Protein AF-A0A0N9HXC0-F1 (afdb_monomer)

Radius of gyration: 18.3 Å; Cα contacts (8 Å, |Δi|>4): 322; chains: 1; bounding box: 43×36×45 Å

pLDDT: mean 84.37, std 13.27, range [44.72, 98.75]

Mean predicted aligned error: 7.43 Å

Secondary structure (DSSP, 8-state):
-HHHHHHHHHTTS--SS-HHHHHHHHHHHHH---TTSHHHHHHHHHHHHHHHHHH-TTSS-----HHHHHHHHHHH-GGGHHHHHHHHHT---B-SEEEEBSSSTTPBPSEEEEE-SS-EEEEEEEEE-TT--EEEEEEEEEES--EEEEPTT-SEEEEESS--EEE--

Solvent-accessible surface area (backbone atoms only — not comparable to full-atom values): 9238 Å² total; per-residue (Å²): 94,70,68,52,41,53,49,33,43,75,68,68,63,39,89,74,86,58,62,41,57,56,40,50,53,45,42,56,43,38,69,69,43,49,91,90,41,49,77,42,48,16,22,52,43,31,41,54,48,52,49,55,60,26,54,40,99,74,87,52,82,51,50,78,51,62,67,48,43,71,61,34,32,66,74,81,33,57,90,46,39,70,43,50,52,30,41,75,74,54,52,60,53,45,56,62,49,77,30,45,47,38,88,54,88,90,34,43,54,57,44,41,33,28,36,73,49,76,58,32,48,68,16,36,38,35,34,18,33,79,86,64,51,75,76,48,72,47,79,38,67,69,40,55,61,53,76,50,74,47,53,82,77,35,25,30,42,37,31,37,62,46,50,39,33,34,66,68,132

Structure (mmCIF, N/CA/C/O backbone):
data_AF-A0A0N9HXC0-F1
#
_entry.id   AF-A0A0N9HXC0-F1
#
loop_
_atom_site.group_PDB
_atom_site.id
_atom_site.type_symbol
_atom_site.label_atom_id
_atom_site.label_alt_id
_atom_site.label_comp_id
_atom_site.label_asym_id
_atom_site.label_entity_id
_atom_site.label_seq_id
_atom_site.pdbx_PDB_ins_code
_atom_site.Cartn_x
_atom_site.Cartn_y
_atom_site.Cartn_z
_atom_site.occupancy
_atom_site.B_iso_or_equiv
_atom_site.auth_seq_id
_atom_site.auth_comp_id
_atom_site.auth_asym_id
_atom_site.auth_atom_id
_atom_site.pdbx_PDB_model_num
ATOM 1 N N . MET A 1 1 ? -15.879 10.958 24.209 1.00 77.06 1 MET A N 1
ATOM 2 C CA . MET A 1 1 ? -15.488 9.654 24.792 1.00 77.06 1 MET A CA 1
ATOM 3 C C . MET A 1 1 ? -16.705 8.863 25.261 1.00 77.06 1 MET A C 1
ATOM 5 O O . MET A 1 1 ? -16.982 7.839 24.658 1.00 77.06 1 MET A O 1
ATOM 9 N N . GLU A 1 2 ? -17.487 9.345 26.236 1.00 82.00 2 GLU A N 1
ATOM 10 C CA . GLU A 1 2 ? -18.670 8.617 26.749 1.00 82.00 2 GLU A CA 1
ATOM 11 C C . GLU A 1 2 ? -19.727 8.293 25.682 1.00 82.00 2 GLU A C 1
ATOM 13 O O . GLU A 1 2 ? -20.225 7.172 25.642 1.00 82.00 2 GLU A O 1
ATOM 18 N N . ALA A 1 3 ? -20.020 9.228 24.772 1.00 81.88 3 ALA A N 1
ATOM 19 C CA . ALA A 1 3 ? -20.968 8.993 23.678 1.00 81.88 3 ALA A CA 1
ATOM 20 C C . ALA A 1 3 ? -20.531 7.844 22.746 1.00 81.88 3 ALA A C 1
ATOM 22 O O . ALA A 1 3 ? -21.352 7.019 22.358 1.00 81.88 3 ALA A O 1
ATOM 23 N N . LEU A 1 4 ? -19.231 7.741 22.443 1.00 84.69 4 LEU A N 1
ATOM 24 C CA . LEU A 1 4 ? -18.679 6.654 21.630 1.00 84.69 4 LEU A CA 1
ATOM 25 C C . LEU A 1 4 ? -18.751 5.311 22.370 1.00 84.69 4 LEU A C 1
ATOM 27 O O . LEU A 1 4 ? -19.124 4.312 21.768 1.00 84.69 4 LEU A O 1
ATOM 31 N N . GLU A 1 5 ? -18.452 5.284 23.672 1.00 84.44 5 GLU A N 1
ATOM 32 C CA . GLU A 1 5 ? -18.602 4.076 24.500 1.00 84.44 5 GLU A CA 1
ATOM 33 C C . GLU A 1 5 ? -20.060 3.592 24.526 1.00 84.44 5 GLU A C 1
ATOM 35 O O . GLU A 1 5 ? -20.328 2.409 24.318 1.00 84.44 5 GLU A O 1
ATOM 40 N N . GLN A 1 6 ? -21.017 4.502 24.740 1.00 84.19 6 GLN A N 1
ATOM 41 C CA . GLN A 1 6 ? -22.448 4.178 24.728 1.00 84.19 6 GLN A CA 1
ATOM 42 C C . GLN A 1 6 ? -22.895 3.669 23.355 1.00 84.19 6 GLN A C 1
ATOM 44 O O . GLN A 1 6 ? -23.586 2.653 23.269 1.00 84.19 6 GLN A O 1
ATOM 49 N N . GLN A 1 7 ? -22.460 4.326 22.279 1.00 84.88 7 GLN A N 1
ATOM 50 C CA . GLN A 1 7 ? -22.810 3.939 20.918 1.00 84.88 7 GLN A CA 1
ATOM 51 C C . GLN A 1 7 ? -22.208 2.579 20.538 1.00 84.88 7 GLN A C 1
ATOM 53 O O . GLN A 1 7 ? -22.920 1.720 20.013 1.00 84.88 7 GLN A O 1
ATOM 58 N N . ALA A 1 8 ? -20.940 2.330 20.873 1.00 83.56 8 ALA A N 1
ATOM 59 C CA . ALA A 1 8 ? -20.271 1.054 20.629 1.00 83.56 8 ALA A CA 1
ATOM 60 C C . ALA A 1 8 ? -20.920 -0.109 21.404 1.00 83.56 8 ALA A C 1
ATOM 62 O O . ALA A 1 8 ? -21.057 -1.207 20.861 1.00 83.56 8 ALA A O 1
ATOM 63 N N . ARG A 1 9 ? -21.402 0.143 22.631 1.00 81.81 9 ARG A N 1
ATOM 64 C CA . ARG A 1 9 ? -22.183 -0.834 23.411 1.00 81.81 9 ARG A CA 1
ATOM 65 C C . ARG A 1 9 ? -23.568 -1.077 22.819 1.00 81.81 9 ARG A C 1
ATOM 67 O O . ARG A 1 9 ? -23.977 -2.224 22.690 1.00 81.81 9 ARG A O 1
ATOM 74 N N . SER A 1 10 ? -24.277 -0.014 22.433 1.00 83.75 10 SER A N 1
ATOM 75 C CA . SER A 1 10 ? -25.639 -0.113 21.880 1.00 83.75 10 SER A CA 1
ATOM 76 C C . SER A 1 10 ? -25.702 -0.872 20.551 1.00 83.75 10 SER A C 1
ATOM 78 O O . SER A 1 10 ? -26.698 -1.522 20.256 1.00 83.75 10 SER A O 1
ATOM 80 N N . THR A 1 11 ? -24.625 -0.813 19.765 1.00 81.44 11 THR A N 1
ATOM 81 C CA . THR A 1 11 ? -24.507 -1.471 18.456 1.00 81.44 11 THR A CA 1
ATOM 82 C C . THR A 1 11 ? -23.944 -2.891 18.545 1.00 81.44 11 THR A C 1
ATOM 84 O O . THR A 1 11 ? -23.846 -3.568 17.527 1.00 81.44 11 THR A O 1
ATOM 87 N N . GLY A 1 12 ? -23.546 -3.349 19.739 1.00 77.31 12 GLY A N 1
ATOM 88 C CA . GLY A 1 12 ? -22.902 -4.652 19.936 1.00 77.31 12 GLY A CA 1
ATOM 89 C C . GLY A 1 12 ? -21.494 -4.762 19.336 1.00 77.31 12 GLY A C 1
ATOM 90 O O . GLY A 1 12 ? -20.890 -5.827 19.408 1.00 77.31 12 GLY A O 1
ATOM 91 N N . VAL A 1 13 ? -20.958 -3.669 18.778 1.00 74.19 13 VAL A N 1
ATOM 92 C CA . VAL A 1 13 ? -19.625 -3.593 18.159 1.00 74.19 13 VAL A CA 1
ATOM 93 C C . VAL A 1 13 ? -18.516 -3.821 19.186 1.00 74.19 13 VAL A C 1
ATOM 95 O O . VAL A 1 13 ? -17.472 -4.384 18.865 1.00 74.19 13 VAL A O 1
ATOM 98 N N . TYR A 1 14 ? -18.732 -3.389 20.431 1.00 71.50 14 TYR A N 1
ATOM 99 C CA . TYR A 1 14 ? -17.753 -3.525 21.502 1.00 71.50 14 TYR A CA 1
ATOM 100 C C . TYR A 1 14 ? -18.437 -3.761 22.850 1.00 71.50 14 TYR A C 1
ATOM 102 O O . TYR A 1 14 ? -19.252 -2.959 23.302 1.00 71.50 14 TYR A O 1
ATOM 110 N N . THR A 1 15 ? -18.079 -4.860 23.514 1.00 65.88 15 THR A N 1
ATOM 111 C CA . THR A 1 15 ? -18.632 -5.255 24.822 1.00 65.88 15 THR A CA 1
ATOM 112 C C . THR A 1 15 ? -17.683 -4.978 25.993 1.00 65.88 15 THR A C 1
ATOM 114 O O . THR A 1 15 ? -18.072 -5.145 27.147 1.00 65.88 15 THR A O 1
ATOM 117 N N . GLY A 1 16 ? -16.444 -4.551 25.716 1.00 66.62 16 GLY A N 1
ATOM 118 C CA . GLY A 1 16 ? -15.449 -4.198 26.733 1.00 66.62 16 GLY A CA 1
ATOM 119 C C . GLY A 1 16 ? -15.596 -2.768 27.270 1.00 66.62 16 GLY A C 1
ATOM 120 O O . GLY A 1 16 ? -16.490 -2.013 26.887 1.00 66.62 16 GLY A O 1
ATOM 121 N N . GLN A 1 17 ? -14.672 -2.362 28.141 1.00 63.59 17 GLN A N 1
ATOM 122 C CA . GLN A 1 17 ? -14.444 -0.953 28.491 1.00 63.59 17 GLN A CA 1
ATOM 123 C C . GLN A 1 17 ? -13.270 -0.400 27.668 1.00 63.59 17 GLN A C 1
ATOM 125 O O . GLN A 1 17 ? -12.376 -1.161 27.304 1.00 63.59 17 GLN A O 1
ATOM 130 N N . GLY A 1 18 ? -13.262 0.898 27.352 1.00 78.25 18 GLY A N 1
ATOM 131 C CA . GLY A 1 18 ? -12.112 1.553 26.714 1.00 78.25 18 GLY A CA 1
ATOM 132 C C . GLY A 1 18 ? -12.122 1.563 25.182 1.00 78.25 18 GLY A C 1
ATOM 133 O O . GLY A 1 18 ? -11.074 1.788 24.579 1.00 78.25 18 GLY A O 1
ATOM 134 N N . ALA A 1 19 ? -13.284 1.378 24.550 1.00 79.12 19 ALA A N 1
ATOM 135 C CA . ALA A 1 19 ? -13.458 1.517 23.104 1.00 79.12 19 ALA A CA 1
ATOM 136 C C . ALA A 1 19 ? -12.955 2.881 22.603 1.00 79.12 19 ALA A C 1
ATOM 138 O O . ALA A 1 19 ? -12.246 2.982 21.605 1.00 79.12 19 ALA A O 1
ATOM 139 N N . ALA A 1 20 ? -13.275 3.940 23.342 1.00 84.38 20 ALA A N 1
ATOM 140 C CA . ALA A 1 20 ? -12.855 5.283 23.001 1.00 84.38 20 ALA A CA 1
ATOM 141 C C . ALA A 1 20 ? -11.341 5.477 23.198 1.00 84.38 20 ALA A C 1
ATOM 143 O O . ALA A 1 20 ? -10.717 6.180 22.411 1.00 84.38 20 ALA A O 1
ATOM 144 N N . SER A 1 21 ? -10.738 4.817 24.195 1.00 86.00 21 SER A N 1
ATOM 145 C CA . SER A 1 21 ? -9.281 4.830 24.408 1.00 86.00 21 SER A CA 1
ATOM 146 C C . SER A 1 21 ? -8.533 4.158 23.252 1.00 86.00 21 SER A C 1
ATOM 148 O O . SER A 1 21 ? -7.562 4.718 22.750 1.00 86.00 21 SER A O 1
ATOM 150 N N . LEU A 1 22 ? -9.027 3.010 22.771 1.00 82.88 22 LEU A N 1
ATOM 151 C CA . LEU A 1 22 ? -8.460 2.305 21.613 1.00 82.88 22 LEU A CA 1
ATOM 152 C C . LEU A 1 22 ? -8.499 3.161 20.345 1.00 82.88 22 LEU A C 1
ATOM 154 O O . LEU A 1 22 ? -7.512 3.246 19.616 1.00 82.88 22 LEU A O 1
ATOM 158 N N . VAL A 1 23 ? -9.630 3.822 20.087 1.00 88.44 23 VAL A N 1
ATOM 159 C CA . VAL A 1 23 ? -9.748 4.742 18.949 1.00 88.44 23 VAL A CA 1
ATOM 160 C C . VAL A 1 23 ? -8.811 5.937 19.131 1.00 88.44 23 VAL A C 1
ATOM 162 O O . VAL A 1 23 ? -8.096 6.282 18.198 1.00 88.44 23 VAL A O 1
ATOM 165 N N . ASN A 1 24 ? -8.754 6.536 20.323 1.00 88.19 24 ASN A N 1
ATOM 166 C CA . ASN A 1 24 ? -7.889 7.688 20.581 1.00 88.19 24 ASN A CA 1
ATOM 167 C C . ASN A 1 24 ? -6.398 7.364 20.376 1.00 88.19 24 ASN A C 1
ATOM 169 O O . ASN A 1 24 ? -5.685 8.149 19.762 1.00 88.19 24 ASN A O 1
ATOM 173 N N . GLN A 1 25 ? -5.936 6.189 20.808 1.00 85.94 25 GLN A N 1
ATOM 174 C CA . GLN A 1 25 ? -4.561 5.738 20.561 1.00 85.94 25 GLN A CA 1
ATOM 175 C C . GLN A 1 25 ? -4.264 5.564 19.064 1.00 85.94 25 GLN A C 1
ATOM 177 O O . GLN A 1 25 ? -3.220 6.015 18.589 1.00 85.94 25 GLN A O 1
ATOM 182 N N . ALA A 1 26 ? -5.188 4.963 18.305 1.00 85.88 26 ALA A N 1
ATOM 183 C CA . ALA A 1 26 ? -5.060 4.840 16.851 1.00 85.88 26 ALA A CA 1
ATOM 184 C C . ALA A 1 26 ? -4.940 6.219 16.180 1.00 85.88 26 ALA A C 1
ATOM 186 O O . ALA A 1 26 ? -4.143 6.425 15.266 1.00 85.88 26 ALA A O 1
ATOM 187 N N . CYS A 1 27 ? -5.699 7.195 16.673 1.00 86.88 27 CYS A N 1
ATOM 188 C CA . CYS A 1 27 ? -5.631 8.558 16.176 1.00 86.88 27 CYS A CA 1
ATOM 189 C C . CYS A 1 27 ? -4.332 9.277 16.502 1.00 86.88 27 CYS A C 1
ATOM 191 O O . CYS A 1 27 ? -3.796 9.979 15.650 1.00 86.88 27 CYS A O 1
ATOM 193 N N . GLU A 1 28 ? -3.830 9.134 17.727 1.00 84.56 28 GLU A N 1
ATOM 194 C CA . GLU A 1 28 ? -2.550 9.718 18.127 1.00 84.56 28 GLU A CA 1
ATOM 195 C C . GLU A 1 28 ? -1.423 9.196 17.235 1.00 84.56 28 GLU A C 1
ATOM 197 O O . GLU A 1 28 ? -0.592 9.981 16.783 1.00 84.56 28 GLU A O 1
ATOM 202 N N . LYS A 1 29 ? -1.461 7.907 16.875 1.00 78.38 29 LYS A N 1
ATOM 203 C CA . LYS A 1 29 ? -0.530 7.312 15.908 1.00 78.38 29 LYS A CA 1
ATOM 204 C C . LYS A 1 29 ? -0.656 7.906 14.505 1.00 78.38 29 LYS A C 1
ATOM 206 O O . LYS A 1 29 ? 0.359 8.147 13.861 1.00 78.38 29 LYS A O 1
ATOM 211 N N . ALA A 1 30 ? -1.870 8.201 14.047 1.00 76.62 30 ALA A N 1
ATOM 212 C CA . ALA A 1 30 ? -2.088 8.856 12.757 1.00 76.62 30 ALA A CA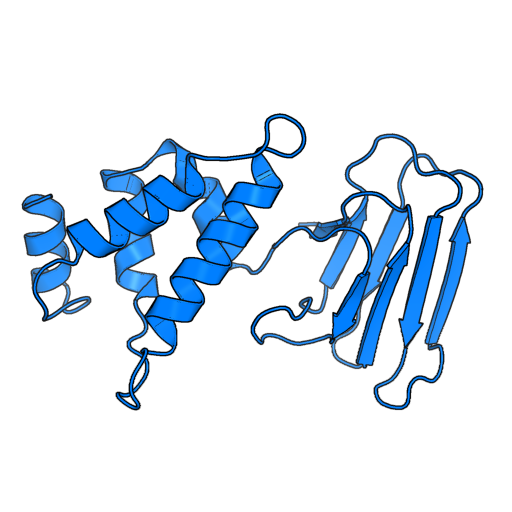 1
ATOM 213 C C . ALA A 1 30 ? -1.692 10.355 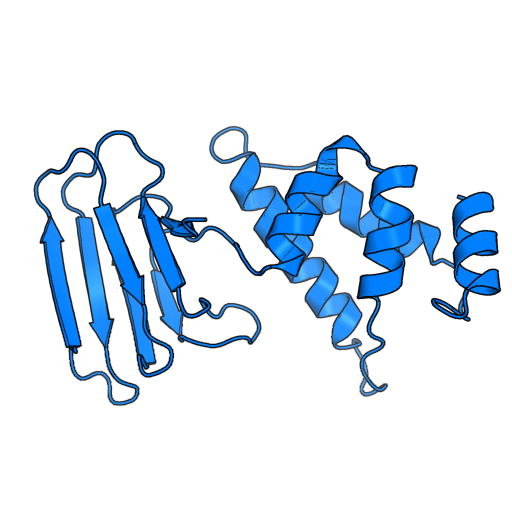12.749 1.00 76.62 30 ALA A C 1
ATOM 215 O O . ALA A 1 30 ? -1.466 10.926 11.683 1.00 76.62 30 ALA A O 1
ATOM 216 N N . ARG A 1 31 ? -1.590 11.008 13.920 1.00 75.88 31 ARG A N 1
ATOM 217 C CA . ARG A 1 31 ? -1.299 12.450 14.071 1.00 75.88 31 ARG A CA 1
ATOM 218 C C . ARG A 1 31 ? 0.182 12.826 14.132 1.00 75.88 31 ARG A C 1
ATOM 220 O O . ARG A 1 31 ? 0.474 14.018 14.068 1.00 75.88 31 ARG A O 1
ATOM 227 N N . THR A 1 32 ? 1.114 11.875 14.225 1.00 64.56 32 THR A N 1
ATOM 228 C CA . THR A 1 32 ? 2.565 12.155 14.281 1.00 64.56 32 THR A CA 1
ATOM 229 C C . THR A 1 32 ? 3.301 11.784 12.988 1.00 64.56 32 THR A C 1
ATOM 231 O O . THR A 1 32 ? 4.119 10.863 13.005 1.00 64.56 32 THR A O 1
ATOM 234 N N . PRO A 1 33 ? 3.020 12.424 11.844 1.00 57.94 33 PRO A N 1
ATOM 235 C CA . PRO A 1 33 ? 3.688 12.057 10.614 1.00 57.94 33 PRO A CA 1
ATOM 236 C C . PRO A 1 33 ? 5.008 12.809 10.391 1.00 57.94 33 PRO A C 1
ATOM 238 O O . PRO A 1 33 ? 5.209 13.924 10.876 1.00 57.94 33 PRO A O 1
ATOM 241 N N . ASP A 1 34 ? 5.883 12.192 9.599 1.00 54.22 34 ASP A N 1
ATOM 242 C CA . ASP A 1 34 ? 7.078 12.825 9.038 1.00 54.22 34 ASP A CA 1
ATOM 243 C C . ASP A 1 34 ? 6.657 13.992 8.115 1.00 54.22 34 ASP A C 1
ATOM 245 O O . ASP A 1 34 ? 5.800 13.789 7.244 1.00 54.22 34 ASP A O 1
ATOM 249 N N . PRO A 1 35 ? 7.221 15.208 8.270 1.00 49.84 35 PRO A N 1
ATOM 250 C CA . PRO A 1 35 ? 6.889 16.359 7.431 1.00 49.84 35 PRO A CA 1
ATOM 251 C C . PRO A 1 35 ? 7.123 16.143 5.926 1.00 49.84 35 PRO A C 1
ATOM 253 O O . PRO A 1 35 ? 6.478 16.821 5.125 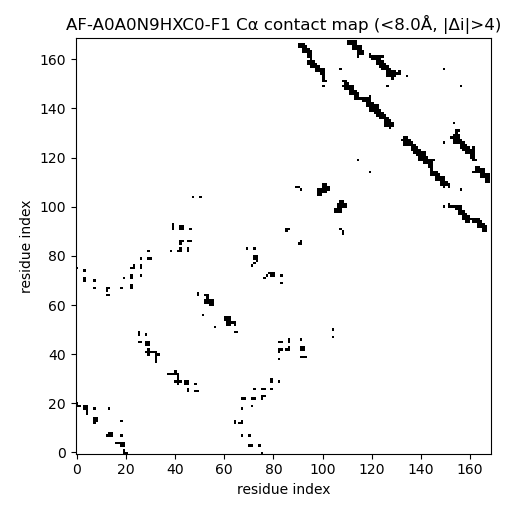1.00 49.84 35 PRO A O 1
ATOM 256 N N . GLU A 1 36 ? 7.982 15.206 5.513 1.00 49.47 36 GLU A N 1
ATOM 257 C CA . GLU A 1 36 ? 8.224 14.911 4.094 1.00 49.47 36 GLU A CA 1
ATOM 258 C C . GLU A 1 36 ? 7.236 13.891 3.500 1.00 49.47 36 GLU A C 1
ATOM 260 O O . GLU A 1 36 ? 7.049 13.856 2.283 1.00 49.47 36 GLU A O 1
ATOM 265 N N . ASN A 1 37 ? 6.555 13.097 4.336 1.00 58.28 37 ASN A N 1
ATOM 266 C CA . ASN A 1 37 ? 5.701 11.977 3.914 1.00 58.28 37 ASN A CA 1
ATOM 267 C C . ASN A 1 37 ? 4.389 11.907 4.711 1.00 58.28 37 ASN A C 1
ATOM 269 O O . ASN A 1 37 ? 3.933 10.828 5.099 1.00 58.28 37 ASN A O 1
ATOM 273 N N . ILE A 1 38 ? 3.753 13.068 4.905 1.00 57.47 38 ILE A N 1
ATOM 274 C CA . ILE A 1 38 ? 2.675 13.256 5.887 1.00 57.47 38 ILE A CA 1
ATOM 275 C C . ILE A 1 38 ? 1.552 12.212 5.778 1.00 57.47 38 ILE A C 1
ATOM 277 O O . ILE A 1 38 ? 1.065 11.677 6.774 1.00 57.47 38 ILE A O 1
ATOM 281 N N . GLY A 1 39 ? 1.138 11.914 4.546 1.00 60.44 39 GLY A N 1
ATOM 282 C CA . GLY A 1 39 ? 0.042 10.992 4.275 1.00 60.44 39 GLY A CA 1
ATOM 283 C C . GLY A 1 39 ? 0.423 9.514 4.301 1.00 60.44 39 GLY A C 1
ATOM 284 O O . GLY A 1 39 ? -0.491 8.701 4.369 1.00 60.44 39 GLY A O 1
ATOM 285 N N . ILE A 1 40 ? 1.705 9.159 4.209 1.00 64.38 40 ILE A N 1
ATOM 286 C CA . ILE A 1 40 ? 2.179 7.771 4.077 1.00 64.38 40 ILE A CA 1
ATOM 287 C C . ILE A 1 40 ? 2.436 7.192 5.465 1.00 64.38 40 ILE A C 1
ATOM 289 O O . ILE A 1 40 ? 1.818 6.198 5.839 1.00 64.38 40 ILE A O 1
ATOM 293 N N . THR A 1 41 ? 3.221 7.899 6.282 1.00 69.12 41 THR A N 1
ATOM 294 C CA . THR A 1 41 ? 3.583 7.451 7.634 1.00 69.12 41 THR A CA 1
ATOM 295 C C . THR A 1 41 ? 2.364 7.319 8.546 1.00 69.12 41 THR A C 1
ATOM 297 O O . THR A 1 41 ? 2.320 6.447 9.411 1.00 69.12 41 THR A O 1
ATOM 300 N N . ALA A 1 42 ? 1.347 8.166 8.346 1.00 73.44 42 ALA A N 1
ATOM 301 C CA . ALA A 1 42 ? 0.082 8.081 9.072 1.00 73.44 42 ALA A CA 1
ATOM 302 C C . ALA A 1 42 ? -0.725 6.823 8.702 1.00 73.44 42 ALA A C 1
ATOM 304 O O . ALA A 1 42 ? -1.361 6.239 9.575 1.00 73.44 42 ALA A O 1
ATOM 305 N N . VAL A 1 43 ? -0.691 6.394 7.431 1.00 77.88 43 VAL A N 1
ATOM 306 C CA . VAL A 1 43 ? -1.378 5.172 6.974 1.00 77.88 43 VAL A CA 1
ATOM 307 C C . VAL A 1 43 ? -0.663 3.940 7.502 1.00 77.88 43 VAL A C 1
ATOM 309 O O . VAL A 1 43 ? -1.321 3.098 8.094 1.00 77.88 43 VAL A O 1
ATOM 312 N N . GLU A 1 44 ? 0.663 3.869 7.369 1.00 76.00 44 GLU A N 1
ATOM 313 C CA . GLU A 1 44 ? 1.468 2.747 7.877 1.00 76.00 44 GLU A CA 1
ATOM 314 C C . GLU A 1 44 ? 1.328 2.594 9.398 1.00 76.00 44 GLU A C 1
ATOM 316 O O . GLU A 1 44 ? 1.084 1.500 9.902 1.00 76.00 44 GLU A O 1
ATOM 321 N N . SER A 1 45 ? 1.410 3.701 10.145 1.00 77.31 45 SER A N 1
ATOM 322 C CA . SER A 1 45 ? 1.274 3.678 11.608 1.00 77.31 45 SER A CA 1
ATOM 323 C C . SER A 1 45 ? -0.118 3.237 12.055 1.00 77.31 45 SER A C 1
ATOM 325 O O . SER A 1 45 ? -0.254 2.545 13.066 1.00 77.31 45 SER A O 1
ATOM 327 N N . LEU A 1 46 ? -1.156 3.651 11.322 1.00 83.69 46 LEU A N 1
ATOM 328 C CA . LEU A 1 46 ? -2.528 3.269 11.620 1.00 83.69 46 LEU A CA 1
ATOM 329 C C . LEU A 1 46 ? -2.802 1.809 11.244 1.00 83.69 46 LEU A C 1
ATOM 331 O O . LEU A 1 46 ? -3.429 1.105 12.030 1.00 83.69 46 LEU A O 1
ATOM 335 N N . ASP A 1 47 ? -2.313 1.351 10.092 1.00 82.88 47 ASP A N 1
ATOM 336 C CA . ASP A 1 47 ? -2.420 -0.039 9.640 1.00 82.88 47 ASP A CA 1
ATOM 337 C C . ASP A 1 47 ? -1.745 -0.994 10.630 1.00 82.88 47 ASP A C 1
ATOM 339 O O . ASP A 1 47 ? -2.397 -1.886 11.172 1.00 82.88 47 ASP A O 1
ATOM 343 N N . ALA A 1 48 ? -0.489 -0.714 10.996 1.00 77.75 48 ALA A N 1
ATOM 344 C CA . ALA A 1 48 ? 0.242 -1.489 11.995 1.00 77.75 48 ALA A CA 1
ATOM 345 C C . ALA A 1 48 ? -0.488 -1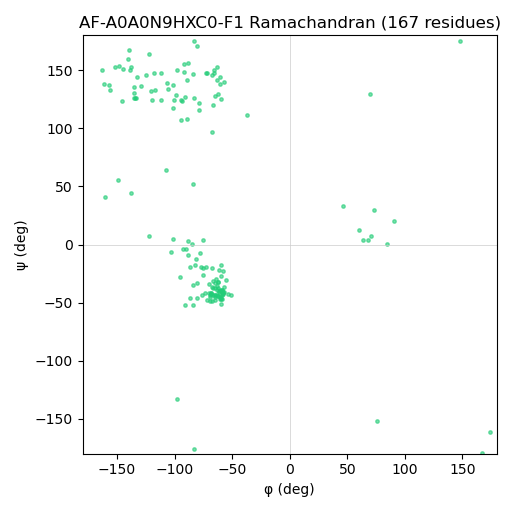.523 13.347 1.00 77.75 48 ALA A C 1
ATOM 347 O O . ALA A 1 48 ? -0.593 -2.575 13.980 1.00 77.75 48 ALA A O 1
ATOM 348 N N . TYR A 1 49 ? -1.030 -0.386 13.797 1.00 79.62 49 TYR A N 1
ATOM 349 C CA . TYR A 1 49 ? -1.776 -0.329 15.053 1.00 79.62 49 TYR A CA 1
ATOM 350 C C . TYR A 1 49 ? -3.065 -1.159 14.997 1.00 79.62 49 TYR A C 1
ATOM 352 O O . TYR A 1 49 ? -3.319 -1.945 15.908 1.00 79.62 49 TYR A O 1
ATOM 360 N N . ILE A 1 50 ? -3.867 -1.007 13.939 1.00 79.12 50 ILE A N 1
ATOM 361 C CA . ILE A 1 50 ? -5.119 -1.754 13.757 1.00 79.12 50 ILE A CA 1
ATOM 362 C C . ILE A 1 50 ? -4.846 -3.257 13.654 1.00 79.12 50 ILE A C 1
ATOM 364 O O . ILE A 1 50 ? -5.610 -4.057 14.188 1.00 79.12 50 ILE A O 1
ATOM 368 N N . GLU A 1 51 ? -3.756 -3.664 13.012 1.00 75.94 51 GLU A N 1
ATOM 369 C CA . GLU A 1 51 ? -3.401 -5.074 12.882 1.00 75.94 51 GLU A CA 1
ATOM 370 C C . GLU A 1 51 ? -2.966 -5.695 14.219 1.00 75.94 51 GLU A C 1
ATOM 372 O O . GLU A 1 51 ? -3.398 -6.800 14.562 1.00 75.94 51 GLU A O 1
ATOM 377 N N . ILE A 1 52 ? -2.178 -4.969 15.022 1.00 72.56 52 ILE A N 1
ATOM 378 C CA . ILE A 1 52 ? -1.816 -5.380 16.390 1.00 72.56 52 ILE A CA 1
ATOM 379 C C . ILE A 1 52 ? -3.075 -5.555 17.247 1.00 72.56 52 ILE A C 1
ATOM 381 O O . ILE A 1 52 ? -3.195 -6.525 18.000 1.00 72.56 52 ILE A O 1
ATOM 385 N N . THR A 1 53 ? -4.032 -4.630 17.145 1.00 72.56 53 THR A N 1
ATOM 386 C CA . THR A 1 53 ? -5.266 -4.711 17.935 1.00 72.56 53 THR A CA 1
ATOM 387 C C . THR A 1 53 ? -6.237 -5.762 17.401 1.00 72.56 53 THR A C 1
ATOM 389 O O . THR A 1 53 ? -6.994 -6.333 18.188 1.00 72.56 53 THR A O 1
ATOM 392 N N . ARG A 1 54 ? -6.178 -6.076 16.100 1.00 70.81 54 ARG A N 1
ATOM 393 C CA . ARG A 1 54 ? -6.919 -7.172 15.474 1.00 70.81 54 ARG A CA 1
ATOM 394 C C . ARG A 1 54 ? -6.385 -8.522 15.918 1.00 70.81 54 ARG A C 1
ATOM 396 O O . ARG A 1 54 ? -7.184 -9.353 16.303 1.00 70.81 54 ARG A O 1
ATOM 403 N N . THR A 1 55 ? -5.076 -8.755 15.887 1.00 61.62 55 THR A N 1
ATOM 404 C CA . THR A 1 55 ? -4.489 -10.091 16.114 1.00 61.62 55 THR A CA 1
ATOM 405 C C . THR A 1 55 ? -4.478 -10.539 17.578 1.00 61.62 55 THR A C 1
ATOM 407 O O . THR A 1 55 ? -4.461 -11.742 17.824 1.00 61.62 55 THR A O 1
ATOM 410 N N . GLY A 1 56 ? -4.586 -9.609 18.536 1.00 55.25 56 GLY A N 1
ATOM 411 C CA . GLY A 1 56 ? -4.595 -9.906 19.970 1.00 55.25 56 GLY A CA 1
ATOM 412 C C . GLY A 1 56 ? -3.221 -10.375 20.469 1.00 55.25 56 GLY A C 1
ATOM 413 O O . GLY A 1 56 ? -2.609 -11.290 19.932 1.00 55.25 56 GLY A O 1
ATOM 414 N N . SER A 1 57 ? -2.704 -9.777 21.541 1.00 49.72 57 SER A N 1
ATOM 415 C CA . SER A 1 57 ? -1.331 -10.044 22.002 1.00 49.72 57 SER A CA 1
ATOM 416 C C . SER A 1 57 ? -1.120 -11.388 22.725 1.00 49.72 57 SER A C 1
ATOM 418 O O . SER A 1 57 ? -0.032 -11.622 23.246 1.00 49.72 57 SER A O 1
ATOM 420 N N . SER A 1 58 ? -2.125 -12.269 22.833 1.00 45.91 58 SER A N 1
ATOM 421 C CA . SER A 1 58 ? -2.058 -13.401 23.781 1.00 45.91 58 SER A CA 1
ATOM 422 C C . SER A 1 58 ? -3.010 -14.578 23.508 1.00 45.91 58 SER A C 1
ATOM 424 O O . SER A 1 58 ? -3.570 -15.155 24.435 1.00 45.91 58 SER A O 1
ATOM 426 N N . GLY A 1 59 ? -3.195 -14.985 22.248 1.00 44.72 59 GLY A N 1
ATOM 427 C CA . GLY A 1 59 ? -3.923 -16.228 21.930 1.00 44.72 59 GLY A CA 1
ATOM 428 C C . GLY A 1 59 ? -5.440 -16.200 22.183 1.00 44.72 59 GLY A C 1
ATOM 429 O O . GLY A 1 59 ? -6.095 -17.231 22.035 1.00 44.72 59 GLY A O 1
ATOM 430 N N . GLU A 1 60 ? -6.017 -15.042 22.519 1.00 46.72 60 GLU A N 1
ATOM 431 C CA . GLU A 1 60 ? -7.455 -14.802 22.367 1.00 46.72 60 GLU A CA 1
ATOM 432 C C . GLU A 1 60 ? -7.809 -14.663 20.876 1.00 46.72 60 GLU A C 1
ATOM 434 O O . GLU A 1 60 ? -6.998 -14.149 20.102 1.00 46.72 60 GLU A O 1
ATOM 439 N N . PRO A 1 61 ? -9.010 -15.088 20.440 1.00 49.66 61 PRO A N 1
ATOM 440 C CA . PRO A 1 61 ? -9.435 -14.863 19.069 1.00 49.66 61 PRO A CA 1
ATOM 441 C C . PRO A 1 61 ? -9.462 -13.362 18.778 1.00 49.66 61 PRO A C 1
ATOM 443 O O . PRO A 1 61 ? -10.120 -12.587 19.476 1.00 49.66 61 PRO A O 1
ATOM 446 N N . ALA A 1 62 ? -8.744 -12.996 17.721 1.00 55.44 62 ALA A N 1
ATOM 447 C CA . ALA A 1 62 ? -8.730 -11.685 17.106 1.00 55.44 62 ALA A CA 1
ATOM 448 C C . ALA A 1 62 ? -10.127 -11.038 17.107 1.00 55.44 62 ALA A C 1
ATOM 450 O O . ALA A 1 62 ? -11.032 -11.512 16.415 1.00 55.44 62 ALA A O 1
ATOM 451 N N . ARG A 1 63 ? -10.336 -9.969 17.887 1.00 65.50 63 ARG A N 1
ATOM 452 C CA . ARG A 1 63 ? -11.575 -9.185 17.789 1.00 65.50 63 ARG A CA 1
ATOM 453 C C . ARG A 1 63 ? -11.435 -8.288 16.567 1.00 65.50 63 ARG A C 1
ATOM 455 O O . ARG A 1 63 ? -10.515 -7.478 16.506 1.00 65.50 63 ARG A O 1
ATOM 462 N N . ASP A 1 64 ? -12.346 -8.406 15.603 1.00 73.31 64 ASP A N 1
ATOM 463 C CA . ASP A 1 64 ? -12.421 -7.424 14.522 1.00 73.31 64 ASP A CA 1
ATOM 464 C C . ASP A 1 64 ? -12.891 -6.082 15.103 1.00 73.31 64 ASP A C 1
ATOM 466 O O . ASP A 1 64 ? -14.079 -5.855 15.331 1.00 73.31 64 ASP A O 1
ATOM 470 N N . LEU A 1 65 ? -11.932 -5.205 15.399 1.00 79.25 65 LEU A N 1
ATOM 471 C CA . LEU A 1 65 ? -12.174 -3.862 15.924 1.00 79.25 65 LEU A CA 1
ATOM 472 C C . LEU A 1 65 ? -12.440 -2.844 14.811 1.00 79.25 65 LEU A C 1
ATOM 474 O O . LEU A 1 65 ? -12.688 -1.671 15.095 1.00 79.25 65 LEU A O 1
ATOM 478 N N . MET A 1 66 ? -12.442 -3.260 13.544 1.00 84.31 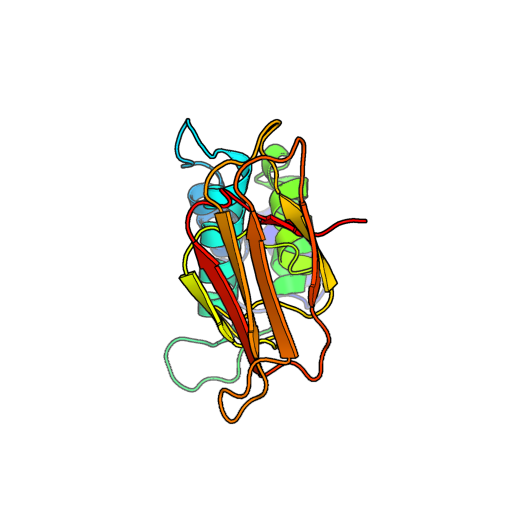66 MET A N 1
ATOM 479 C CA . MET A 1 66 ? -12.693 -2.354 12.431 1.00 84.31 66 MET A CA 1
ATOM 480 C C . MET A 1 66 ? -14.039 -1.615 12.531 1.00 84.31 66 MET A C 1
ATOM 482 O O . MET A 1 66 ? -14.071 -0.409 12.264 1.00 84.31 66 MET A O 1
ATOM 486 N N . P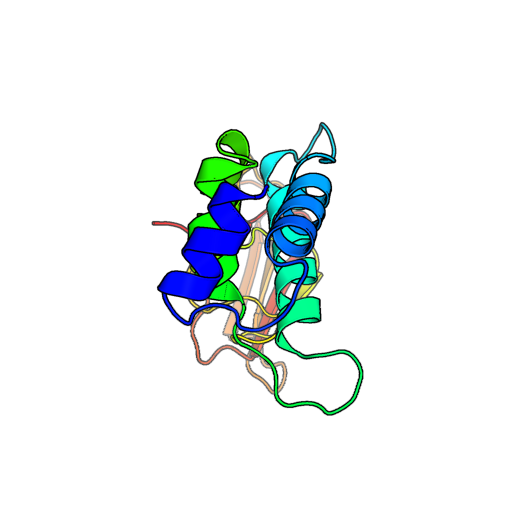RO A 1 67 ? -15.154 -2.248 12.954 1.00 87.19 67 PRO A N 1
ATOM 487 C CA . PRO A 1 67 ? -16.409 -1.526 13.147 1.00 87.19 67 PRO A CA 1
ATOM 488 C C . PRO A 1 67 ? -16.307 -0.443 14.233 1.00 87.19 67 PRO A C 1
ATOM 490 O O . PRO A 1 67 ? -16.930 0.611 14.103 1.00 87.19 67 PRO A O 1
ATOM 493 N N . LEU A 1 68 ? -15.480 -0.654 15.265 1.00 88.06 68 LEU A N 1
ATOM 494 C CA . LEU A 1 68 ? -15.228 0.344 16.306 1.00 88.06 68 LEU A CA 1
ATOM 495 C C . LEU A 1 68 ? -14.437 1.536 15.752 1.00 88.06 68 LEU A C 1
ATOM 497 O O . LEU A 1 68 ? -14.798 2.681 16.022 1.00 88.06 68 LEU A O 1
ATOM 501 N N . TYR A 1 69 ? -13.403 1.291 14.943 1.00 89.94 69 TYR A N 1
ATOM 502 C CA . TYR A 1 69 ? -12.631 2.365 14.314 1.00 89.94 69 TYR A CA 1
ATOM 503 C C . TYR A 1 69 ? -13.473 3.178 13.326 1.00 89.94 69 TYR A C 1
ATOM 505 O O . TYR A 1 69 ? -13.455 4.406 13.389 1.00 89.94 69 TYR A O 1
ATOM 513 N N . LYS A 1 70 ? -14.292 2.521 12.493 1.00 90.75 70 LYS A N 1
ATOM 514 C CA . LYS A 1 70 ? -15.239 3.195 11.581 1.00 90.75 70 LYS A CA 1
ATOM 515 C C . LYS A 1 70 ? -16.219 4.107 12.318 1.00 90.75 70 LYS A C 1
ATOM 517 O O . LYS A 1 70 ? -16.565 5.168 11.806 1.00 90.75 70 LYS A O 1
ATOM 522 N N . LEU A 1 71 ? -16.656 3.704 13.510 1.00 90.56 71 LEU A N 1
ATOM 523 C CA . LEU A 1 71 ? -17.549 4.501 14.345 1.00 90.56 71 LEU A CA 1
ATOM 524 C C . LEU A 1 71 ? -16.816 5.656 15.041 1.00 90.56 71 LEU A C 1
ATOM 526 O O . LEU A 1 71 ? -17.328 6.771 15.113 1.00 90.56 71 LEU A O 1
ATOM 530 N N . GLY A 1 72 ? -15.631 5.387 15.585 1.00 91.19 72 GLY A N 1
ATOM 531 C CA . GLY A 1 72 ? -14.934 6.315 16.464 1.00 91.19 72 GLY A CA 1
ATOM 532 C C . GLY A 1 72 ? -14.103 7.382 15.756 1.00 91.19 72 GLY A C 1
ATOM 533 O O . GLY A 1 72 ? -14.042 8.505 16.256 1.00 91.19 72 GLY A O 1
ATOM 534 N N . PHE A 1 73 ? -13.486 7.076 14.609 1.00 92.38 73 PHE A N 1
ATOM 535 C CA . PHE A 1 73 ? -12.620 8.024 13.892 1.00 92.38 73 PHE A CA 1
ATOM 536 C C . PHE A 1 73 ? -13.340 9.319 13.497 1.00 92.38 73 PHE A C 1
ATOM 538 O O . PHE A 1 73 ? -12.813 10.383 13.811 1.00 92.38 73 PHE A O 1
ATOM 545 N N . PRO A 1 74 ? -14.556 9.289 12.916 1.00 92.00 74 PRO A N 1
ATOM 546 C CA . PRO A 1 74 ? -15.292 10.518 12.613 1.00 92.00 74 PRO A CA 1
ATOM 547 C C . PRO A 1 74 ? -15.602 11.381 13.845 1.00 92.00 74 PRO A C 1
ATOM 549 O O . PRO A 1 74 ? -15.759 12.591 13.721 1.00 92.00 74 PRO A O 1
ATOM 552 N N . ILE A 1 75 ? -15.700 10.766 15.029 1.00 90.31 75 ILE A N 1
ATOM 553 C CA . ILE A 1 75 ? -16.059 11.445 16.280 1.00 90.31 75 ILE A CA 1
ATOM 554 C C . ILE A 1 75 ? -14.825 12.042 16.960 1.00 90.31 75 ILE A C 1
ATOM 556 O O . ILE A 1 75 ? -14.874 13.168 17.448 1.00 90.31 75 ILE A O 1
ATOM 560 N N . LEU A 1 76 ? -13.734 11.279 17.049 1.00 90.06 76 LEU A N 1
ATOM 561 C CA . LEU A 1 76 ? -12.553 11.675 17.820 1.00 90.06 76 LEU A CA 1
ATOM 562 C C . LEU A 1 76 ? -11.480 12.360 16.961 1.00 90.06 76 LEU A C 1
ATOM 564 O O . LEU A 1 76 ? -10.682 13.143 17.484 1.00 90.06 76 LEU A O 1
ATOM 568 N N . CYS A 1 77 ? -11.421 12.025 15.668 1.00 90.00 77 CYS A N 1
ATOM 569 C CA . CYS A 1 77 ? -10.286 12.309 14.781 1.00 90.00 77 CYS A CA 1
ATOM 570 C C . CYS A 1 77 ? -10.756 12.519 13.331 1.00 90.00 77 CYS A C 1
ATOM 572 O O . CYS A 1 77 ? -10.311 11.804 12.423 1.00 90.00 77 CYS A O 1
ATOM 574 N N . PRO A 1 78 ? -11.694 13.458 13.097 1.00 90.44 78 PRO A N 1
ATOM 575 C CA . PRO A 1 78 ? -12.309 13.673 11.787 1.00 90.44 78 PRO A CA 1
ATOM 576 C C . PRO A 1 78 ? -11.281 13.943 10.678 1.00 90.44 78 PRO A C 1
ATOM 578 O O . PRO A 1 78 ? -11.483 13.551 9.531 1.00 90.44 78 PRO A O 1
ATOM 581 N N . GLU A 1 79 ? -10.147 14.551 11.018 1.00 87.31 79 GLU A N 1
ATOM 582 C CA . GLU A 1 79 ? -9.040 14.828 10.105 1.00 87.31 79 GLU A CA 1
ATOM 583 C C . GLU A 1 79 ? -8.316 13.570 9.598 1.00 87.31 79 GLU A C 1
ATOM 585 O O . GLU A 1 79 ? -7.667 13.622 8.557 1.00 87.31 79 GLU A O 1
ATOM 590 N N . GLN A 1 80 ? -8.443 12.437 10.297 1.00 88.69 80 GLN A N 1
ATOM 591 C CA . GLN A 1 80 ? -7.796 11.166 9.946 1.00 88.69 80 GLN A CA 1
ATOM 592 C C . GLN A 1 80 ? -8.737 10.165 9.268 1.00 88.69 80 GLN A C 1
ATOM 594 O O . GLN A 1 80 ? -8.332 9.039 8.982 1.00 88.69 80 GLN A O 1
ATOM 599 N N . VAL A 1 81 ? -9.984 10.546 8.974 1.00 89.69 81 VAL A N 1
ATOM 600 C CA . VAL A 1 81 ? -10.957 9.635 8.346 1.00 89.69 81 VAL A CA 1
ATOM 601 C C . VAL A 1 81 ? -10.462 9.135 6.984 1.00 89.69 81 VAL A C 1
ATOM 603 O O . VAL A 1 81 ? -10.551 7.943 6.705 1.00 89.69 81 VAL A O 1
ATOM 606 N N . SER A 1 82 ? -9.841 9.994 6.174 1.00 85.31 82 SER A N 1
ATOM 607 C CA . SER A 1 82 ? -9.255 9.599 4.883 1.00 85.31 82 SER A CA 1
ATOM 608 C C . SER A 1 82 ? -8.060 8.646 5.030 1.00 85.31 82 SER A C 1
ATOM 610 O O . SER A 1 82 ? -7.831 7.786 4.179 1.00 85.31 82 SER A O 1
ATOM 612 N N . THR A 1 83 ? -7.294 8.768 6.117 1.00 85.88 83 THR A N 1
ATOM 613 C CA . THR A 1 83 ? -6.217 7.834 6.471 1.00 85.88 83 THR A CA 1
ATOM 614 C C . THR A 1 83 ? -6.802 6.472 6.831 1.00 85.88 83 THR A C 1
ATOM 616 O O . THR A 1 83 ? -6.382 5.471 6.254 1.00 85.88 83 THR A O 1
ATOM 619 N N . LEU A 1 84 ? -7.825 6.429 7.693 1.00 87.88 84 LEU A N 1
ATOM 620 C CA . LEU A 1 84 ? -8.515 5.187 8.047 1.00 87.88 84 LEU A CA 1
ATOM 621 C C . LEU A 1 84 ? -9.127 4.503 6.817 1.00 87.88 84 LEU A C 1
ATOM 623 O O . LEU A 1 84 ? -9.022 3.291 6.669 1.00 87.88 84 LEU A O 1
ATOM 627 N N . 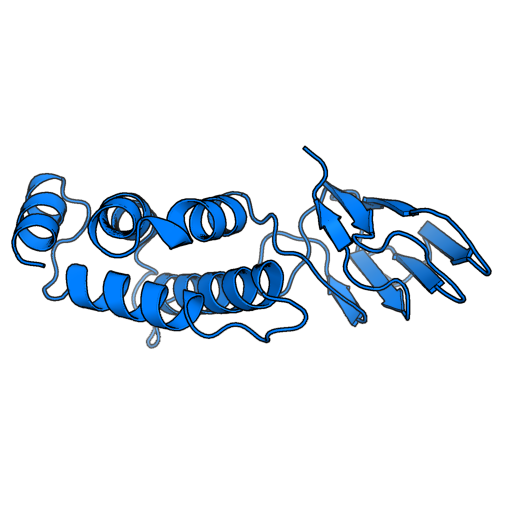GLU A 1 85 ? -9.744 5.258 5.914 1.00 87.75 85 GLU A N 1
ATOM 628 C CA . GLU A 1 85 ? -10.315 4.705 4.686 1.00 87.75 85 GLU A CA 1
ATOM 629 C C . GLU A 1 85 ? -9.268 4.050 3.777 1.00 87.75 85 GLU A C 1
ATOM 631 O O . GLU A 1 85 ? -9.531 2.983 3.220 1.00 87.75 85 GLU A O 1
ATOM 636 N N . ARG A 1 86 ? -8.080 4.658 3.648 1.00 84.62 86 ARG A N 1
ATOM 637 C CA . ARG A 1 86 ? -6.956 4.058 2.912 1.00 84.62 86 ARG A CA 1
ATOM 638 C C . ARG A 1 86 ? -6.514 2.748 3.558 1.00 84.62 86 ARG A C 1
ATOM 640 O O . ARG A 1 86 ? -6.381 1.755 2.851 1.00 84.62 86 ARG A O 1
ATOM 647 N N . VAL A 1 87 ? -6.394 2.712 4.886 1.00 83.94 87 VAL A N 1
ATOM 648 C CA . VAL A 1 87 ? -6.084 1.480 5.634 1.00 83.94 87 VAL A CA 1
ATOM 649 C C . VAL A 1 87 ? -7.150 0.404 5.406 1.00 83.94 87 VAL A C 1
ATOM 651 O O . VAL A 1 87 ? -6.826 -0.725 5.053 1.00 83.94 87 VAL A O 1
ATOM 654 N N . ILE A 1 88 ? -8.438 0.753 5.503 1.00 83.81 88 ILE A N 1
ATOM 655 C CA . ILE A 1 88 ? -9.555 -0.186 5.288 1.00 83.81 88 ILE A CA 1
ATOM 656 C C . ILE A 1 88 ? -9.499 -0.826 3.898 1.00 83.81 88 ILE A C 1
ATOM 658 O O . ILE A 1 88 ? -9.769 -2.020 3.750 1.00 83.81 88 ILE A O 1
ATOM 662 N N . ARG A 1 89 ? -9.170 -0.043 2.867 1.00 80.69 89 ARG A N 1
ATOM 663 C CA . ARG A 1 89 ? -9.013 -0.556 1.500 1.00 80.69 89 ARG A CA 1
ATOM 664 C C . ARG A 1 89 ? -7.682 -1.299 1.310 1.00 80.69 89 ARG A C 1
ATOM 666 O O . ARG A 1 89 ? -7.588 -2.204 0.483 1.00 80.69 89 ARG A O 1
ATOM 673 N N . GLY A 1 90 ? -6.708 -1.067 2.186 1.00 76.69 90 GLY A N 1
ATOM 674 C CA . GLY A 1 90 ? -5.332 -1.554 2.078 1.00 76.69 90 GLY A CA 1
ATOM 675 C C . GLY A 1 90 ? -4.538 -0.812 1.015 1.00 76.69 90 GLY A C 1
ATOM 676 O O . GLY A 1 90 ? -3.634 -1.380 0.409 1.00 76.69 90 GLY A O 1
ATOM 677 N N . ASP A 1 91 ? -4.887 0.452 0.797 1.00 81.06 91 ASP A N 1
ATOM 678 C CA . ASP A 1 91 ? -4.189 1.376 -0.089 1.00 81.06 91 ASP A CA 1
ATOM 679 C C . ASP A 1 91 ? -3.011 2.001 0.671 1.00 81.06 91 ASP A C 1
ATOM 681 O O . ASP A 1 91 ? -2.892 3.225 0.782 1.00 81.06 91 ASP A O 1
ATOM 685 N N . VAL A 1 92 ? -2.179 1.147 1.271 1.00 83.12 92 VAL A N 1
ATOM 686 C CA . VAL A 1 92 ? -1.000 1.553 2.038 1.00 83.12 92 VAL A CA 1
ATOM 687 C C . VAL A 1 92 ? 0.107 1.899 1.041 1.00 83.12 92 VAL A C 1
ATOM 689 O O . VAL A 1 92 ? 0.515 1.025 0.270 1.00 83.12 92 VAL A O 1
ATOM 692 N N . PRO A 1 93 ? 0.566 3.163 0.975 1.00 86.06 93 PRO A N 1
ATOM 693 C CA . PRO A 1 93 ? 1.668 3.517 0.097 1.00 86.06 93 PRO A CA 1
ATOM 694 C C . PRO A 1 93 ? 2.949 2.831 0.565 1.00 86.06 93 PRO A C 1
ATOM 696 O O . PRO A 1 93 ? 3.153 2.681 1.764 1.00 86.06 93 PRO A O 1
ATOM 699 N N . PHE A 1 94 ? 3.834 2.478 -0.360 1.00 86.75 94 PHE A N 1
ATOM 700 C CA . PHE A 1 94 ? 5.094 1.818 -0.019 1.00 86.75 94 PHE A CA 1
ATOM 701 C C . PHE A 1 94 ? 6.260 2.366 -0.840 1.00 86.75 94 PHE A C 1
ATOM 703 O O . PHE A 1 94 ? 6.094 2.861 -1.957 1.00 86.75 94 PHE A O 1
ATOM 710 N N . GLY A 1 95 ? 7.453 2.328 -0.251 1.00 90.00 95 GLY A N 1
ATOM 711 C CA . GLY A 1 95 ? 8.666 2.918 -0.809 1.00 90.00 95 GLY A CA 1
ATOM 712 C C . GLY A 1 95 ? 9.564 1.923 -1.540 1.00 90.00 95 GLY A C 1
ATOM 713 O O . GLY A 1 95 ? 9.135 1.154 -2.403 1.00 90.00 95 GLY A O 1
ATOM 714 N N . SER A 1 96 ? 10.857 1.990 -1.220 1.00 91.94 96 SER A N 1
ATOM 715 C CA . SER A 1 96 ? 11.826 0.989 -1.666 1.00 91.94 96 SER A CA 1
ATOM 716 C C . SER A 1 96 ? 11.816 -0.217 -0.731 1.00 91.94 96 SER A C 1
ATOM 718 O O . SER A 1 96 ? 11.608 -0.061 0.469 1.00 91.94 96 SER A O 1
ATOM 720 N N . GLY A 1 97 ? 12.058 -1.396 -1.285 1.00 93.88 97 GLY A N 1
ATOM 721 C CA . GLY A 1 97 ? 12.007 -2.666 -0.574 1.00 93.88 97 GLY A CA 1
ATOM 722 C C . GLY A 1 97 ? 11.547 -3.794 -1.486 1.00 93.88 97 GLY A C 1
ATOM 723 O O . GLY A 1 97 ? 11.174 -3.560 -2.638 1.00 93.88 97 GLY A O 1
ATOM 724 N N . THR A 1 98 ? 11.569 -5.006 -0.944 1.00 95.38 98 THR A N 1
ATOM 725 C CA . THR A 1 98 ? 10.969 -6.197 -1.547 1.00 95.38 98 THR A CA 1
ATOM 726 C C . THR A 1 98 ? 9.783 -6.598 -0.690 1.00 95.38 98 THR A C 1
ATOM 728 O O . THR A 1 98 ? 9.934 -6.810 0.510 1.00 95.38 98 THR A O 1
ATOM 731 N N . PHE A 1 99 ? 8.616 -6.691 -1.313 1.00 94.12 99 PHE A N 1
ATOM 732 C CA . PHE A 1 99 ? 7.349 -6.942 -0.642 1.00 94.12 99 PHE A CA 1
ATOM 733 C C . PHE A 1 99 ? 6.729 -8.219 -1.187 1.00 94.12 99 PHE A C 1
ATOM 735 O O . PHE A 1 99 ? 6.629 -8.379 -2.405 1.00 94.12 99 PHE A O 1
ATOM 742 N N . GLU A 1 100 ? 6.287 -9.110 -0.306 1.00 95.75 100 GLU A N 1
ATOM 743 C CA . GLU A 1 100 ? 5.438 -10.229 -0.707 1.00 95.75 100 GLU A CA 1
ATOM 744 C C . GLU A 1 100 ? 4.067 -9.720 -1.155 1.00 95.75 100 GLU A C 1
ATOM 746 O O . GLU A 1 100 ? 3.546 -8.737 -0.616 1.00 95.75 100 GLU A O 1
ATOM 751 N N . ILE A 1 101 ? 3.472 -10.395 -2.139 1.00 95.00 101 ILE A N 1
ATOM 752 C CA . ILE A 1 101 ? 2.143 -10.038 -2.629 1.00 95.00 101 ILE A CA 1
ATOM 753 C C . ILE A 1 101 ? 1.080 -10.851 -1.904 1.00 95.00 101 ILE A C 1
ATOM 755 O O . ILE A 1 101 ? 1.076 -12.080 -1.931 1.00 95.00 101 ILE A O 1
ATOM 759 N N . GLY A 1 102 ? 0.140 -10.153 -1.273 1.00 90.12 102 GLY A N 1
ATOM 760 C CA . GLY A 1 102 ? -0.891 -10.792 -0.469 1.00 90.12 102 GLY A CA 1
ATOM 761 C C . GLY A 1 102 ? -1.766 -9.797 0.278 1.00 90.12 102 GLY A C 1
ATOM 762 O O . GLY A 1 102 ? -1.871 -8.634 -0.095 1.00 90.12 102 GLY A O 1
ATOM 763 N N . ALA A 1 103 ? -2.458 -10.273 1.308 1.00 81.62 103 ALA A N 1
ATOM 764 C CA . ALA A 1 103 ? -3.368 -9.463 2.124 1.00 81.62 103 ALA A CA 1
ATOM 765 C C . ALA A 1 103 ? -2.994 -9.465 3.615 1.00 81.62 103 ALA A C 1
ATOM 767 O O . ALA A 1 103 ? -3.781 -8.998 4.437 1.00 81.62 103 ALA A O 1
ATOM 768 N N . GLY A 1 104 ? -1.843 -10.047 3.956 1.00 70.06 104 GLY A N 1
ATOM 769 C CA . GLY A 1 104 ? -1.311 -10.096 5.308 1.00 70.06 104 GLY A CA 1
ATOM 770 C C . GLY A 1 104 ? -0.557 -8.824 5.707 1.00 70.06 104 GLY A C 1
ATOM 771 O O . GLY A 1 104 ? -0.359 -7.930 4.881 1.00 70.06 104 GLY A O 1
ATOM 772 N N . PRO A 1 105 ? -0.125 -8.751 6.976 1.00 64.50 105 PRO A N 1
ATOM 773 C CA . PRO A 1 105 ? 0.691 -7.650 7.476 1.00 64.50 105 PRO A CA 1
ATOM 774 C C . PRO A 1 105 ? 1.972 -7.518 6.651 1.00 64.50 105 PRO A C 1
ATOM 776 O O . PRO A 1 105 ? 2.563 -8.531 6.287 1.00 64.50 105 PRO A O 1
ATOM 779 N N . GLU A 1 106 ? 2.391 -6.284 6.362 1.00 71.75 106 GLU A N 1
ATOM 780 C CA . GLU A 1 106 ? 3.628 -5.976 5.615 1.00 71.75 106 GLU A CA 1
ATOM 781 C C . GLU A 1 106 ? 3.648 -6.478 4.152 1.00 71.75 106 GLU A C 1
ATOM 783 O O . GLU A 1 106 ? 4.642 -6.301 3.444 1.00 71.75 106 GLU A O 1
ATOM 788 N N . GLN A 1 107 ? 2.541 -7.056 3.668 1.00 85.12 107 GLN A N 1
ATOM 789 C CA . GLN A 1 107 ? 2.372 -7.479 2.279 1.00 85.12 107 GLN A CA 1
ATOM 790 C C . GLN A 1 107 ? 1.733 -6.374 1.436 1.00 85.12 107 GLN A C 1
ATOM 792 O O . GLN A 1 107 ? 0.885 -5.606 1.894 1.00 85.12 107 GLN A O 1
ATOM 797 N N . VAL A 1 108 ? 2.092 -6.334 0.154 1.00 88.44 108 VAL A N 1
ATOM 798 C CA . VAL A 1 108 ? 1.468 -5.431 -0.816 1.00 88.44 108 VAL A CA 1
ATOM 799 C C . VAL A 1 108 ? 0.290 -6.138 -1.473 1.00 88.44 108 VAL A C 1
ATOM 801 O O . VAL A 1 108 ? 0.422 -7.232 -2.029 1.00 88.44 108 VAL A O 1
ATOM 804 N N . LYS A 1 109 ? -0.883 -5.500 -1.439 1.00 91.38 109 LYS A N 1
ATOM 805 C CA . LYS A 1 109 ? -2.074 -6.044 -2.094 1.00 91.38 109 LYS A CA 1
ATOM 806 C C . LYS A 1 109 ? -1.910 -6.084 -3.616 1.00 91.38 109 LYS A C 1
ATOM 808 O O . LYS A 1 109 ? -1.239 -5.243 -4.210 1.00 91.38 109 LYS A O 1
ATOM 813 N N . PRO A 1 110 ? -2.562 -7.034 -4.297 1.00 94.81 110 PRO A N 1
ATOM 814 C CA . PRO A 1 110 ? -2.686 -6.971 -5.744 1.00 94.81 110 PRO A CA 1
ATOM 815 C C . PRO A 1 110 ? -3.424 -5.702 -6.175 1.00 94.81 110 PRO A C 1
ATOM 817 O O . PRO A 1 110 ? -4.447 -5.342 -5.591 1.00 94.81 110 PRO A O 1
ATOM 820 N N . GLY A 1 111 ? -2.944 -5.050 -7.230 1.00 94.81 111 GLY A N 1
ATOM 821 C CA . GLY A 1 111 ? -3.517 -3.789 -7.681 1.00 94.81 111 GLY A CA 1
ATOM 822 C C . GLY A 1 111 ? -2.649 -3.050 -8.689 1.00 94.81 111 GLY A C 1
ATOM 823 O O . GLY A 1 111 ? -1.575 -3.504 -9.089 1.00 94.81 111 GLY A O 1
ATOM 824 N N . THR A 1 112 ? -3.131 -1.888 -9.117 1.00 96.50 112 THR A N 1
ATOM 825 C CA . THR A 1 112 ? -2.362 -0.969 -9.955 1.00 96.50 112 THR A CA 1
ATOM 826 C C . THR A 1 112 ? -1.805 0.144 -9.087 1.00 96.50 112 THR A C 1
ATOM 828 O O . THR A 1 112 ? -2.552 0.852 -8.420 1.00 96.50 112 THR A O 1
ATOM 831 N N . TYR A 1 113 ? -0.490 0.314 -9.137 1.00 95.69 113 TYR A N 1
ATOM 832 C CA . TYR A 1 113 ? 0.253 1.262 -8.326 1.00 95.69 113 TYR A CA 1
ATOM 833 C C . TYR A 1 113 ? 0.954 2.286 -9.194 1.00 95.69 113 TYR A C 1
ATOM 835 O O . TYR A 1 113 ? 1.397 1.991 -10.307 1.00 95.69 113 TYR A O 1
ATOM 843 N N . ARG A 1 114 ? 1.078 3.503 -8.676 1.00 95.88 114 ARG A N 1
ATOM 844 C CA . ARG A 1 114 ? 1.663 4.637 -9.374 1.00 95.88 114 ARG A CA 1
ATOM 845 C C . ARG A 1 114 ? 2.616 5.396 -8.468 1.00 95.88 114 ARG A C 1
ATOM 847 O O . ARG A 1 114 ? 2.280 5.686 -7.327 1.00 95.88 114 ARG A O 1
ATOM 854 N N . THR A 1 115 ? 3.784 5.765 -8.990 1.00 94.81 115 THR A N 1
ATOM 855 C CA . THR A 1 115 ? 4.738 6.573 -8.219 1.00 94.81 115 THR A CA 1
ATOM 856 C C . THR A 1 115 ? 4.137 7.938 -7.888 1.00 94.81 115 THR A C 1
ATOM 858 O O . THR A 1 115 ? 3.461 8.531 -8.733 1.00 94.81 115 THR A O 1
ATOM 861 N N . THR A 1 116 ? 4.386 8.470 -6.692 1.00 89.56 116 THR A N 1
ATOM 862 C CA . THR A 1 116 ? 3.826 9.755 -6.225 1.00 89.56 116 THR A CA 1
ATOM 863 C C . THR A 1 116 ? 4.595 10.965 -6.761 1.00 89.56 116 THR A C 1
ATOM 865 O O . THR A 1 116 ? 3.992 11.995 -7.094 1.00 89.56 116 THR A O 1
ATOM 868 N N . ARG A 1 117 ? 5.914 10.825 -6.938 1.00 85.69 117 ARG A N 1
ATOM 869 C CA . ARG A 1 117 ? 6.807 11.878 -7.444 1.00 85.69 117 ARG A CA 1
ATOM 870 C C . ARG A 1 117 ? 6.464 12.299 -8.880 1.00 85.69 117 ARG A C 1
ATOM 872 O O . ARG A 1 117 ? 5.892 11.537 -9.660 1.00 85.69 117 ARG A O 1
ATOM 879 N N . ARG A 1 118 ? 6.789 13.558 -9.211 1.00 83.69 118 ARG A N 1
ATOM 880 C CA . ARG A 1 118 ? 6.569 14.183 -10.538 1.00 83.69 118 ARG A CA 1
ATOM 881 C C . ARG A 1 118 ? 7.649 13.840 -11.574 1.00 83.69 118 ARG A C 1
ATOM 883 O O . ARG A 1 118 ? 7.451 14.120 -12.755 1.00 83.69 118 ARG A O 1
ATOM 890 N N . SER A 1 119 ? 8.758 13.270 -11.117 1.00 92.50 119 SER A N 1
ATOM 891 C CA . SER A 1 119 ? 9.792 12.622 -11.916 1.00 92.50 119 SER A CA 1
ATOM 892 C C . SER A 1 119 ? 10.342 11.432 -11.132 1.00 92.50 119 SER A C 1
ATOM 894 O O . SER A 1 119 ? 10.292 11.399 -9.899 1.00 92.50 119 SER A O 1
ATOM 896 N N . VAL A 1 120 ? 10.809 10.433 -11.867 1.00 94.00 120 VAL A N 1
ATOM 897 C CA . VAL A 1 120 ? 11.407 9.203 -11.364 1.00 94.00 120 VAL A CA 1
ATOM 898 C C . VAL A 1 120 ? 12.671 8.970 -12.173 1.00 94.00 120 VAL A C 1
ATOM 900 O O . VAL A 1 120 ? 12.607 8.948 -13.401 1.00 94.00 120 VAL A O 1
ATOM 903 N N . GLU A 1 121 ? 13.794 8.802 -11.490 1.00 95.31 121 GLU A N 1
ATOM 904 C CA . GLU A 1 121 ? 15.126 8.666 -12.080 1.00 95.31 121 GLU A CA 1
ATOM 905 C C . GLU A 1 121 ? 15.840 7.485 -11.429 1.00 95.31 121 GLU A C 1
ATOM 907 O O . GLU A 1 121 ? 15.621 7.209 -10.249 1.00 95.31 121 GLU A O 1
ATOM 912 N N . ASP A 1 122 ? 16.636 6.763 -12.218 1.00 96.25 122 ASP A N 1
ATOM 913 C CA . ASP A 1 122 ? 17.403 5.580 -11.800 1.00 96.25 122 ASP A CA 1
ATOM 914 C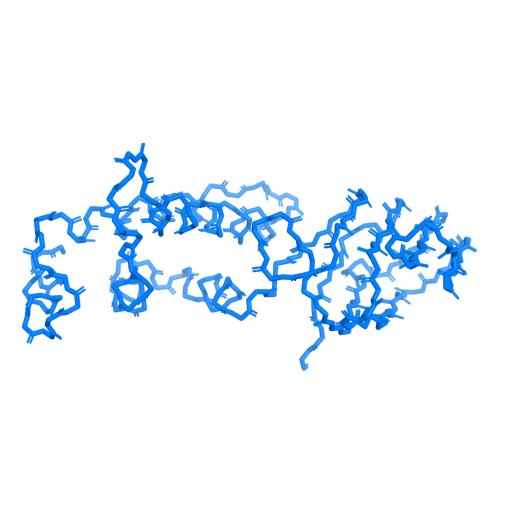 C . ASP A 1 122 ? 16.613 4.555 -10.965 1.00 96.25 122 ASP A C 1
ATOM 916 O O . ASP A 1 122 ? 17.161 3.881 -10.086 1.00 96.25 122 ASP A O 1
ATOM 920 N N . CYS A 1 123 ? 15.320 4.424 -11.258 1.00 97.56 123 CYS A N 1
ATOM 921 C CA . CYS A 1 123 ? 14.387 3.545 -10.564 1.00 97.56 123 CYS A CA 1
ATOM 922 C C . CYS A 1 123 ? 14.477 2.134 -11.122 1.00 97.56 123 CYS A C 1
ATOM 924 O O . CYS A 1 123 ? 14.290 1.925 -12.321 1.00 97.56 123 CYS A O 1
ATOM 926 N N . TYR A 1 124 ? 14.698 1.161 -10.249 1.00 98.25 124 TYR A N 1
ATOM 927 C CA . TYR A 1 124 ? 14.542 -0.244 -10.586 1.00 98.25 124 TYR A CA 1
ATOM 928 C C . TYR A 1 124 ? 13.267 -0.782 -9.949 1.00 98.25 124 TYR A C 1
ATOM 930 O O . TYR A 1 124 ? 13.009 -0.541 -8.772 1.00 98.25 124 TYR A O 1
ATOM 938 N N . TRP A 1 125 ? 12.471 -1.517 -10.716 1.00 98.62 125 TRP A N 1
ATOM 939 C CA . TRP A 1 125 ? 11.382 -2.306 -10.157 1.00 98.62 125 TRP A CA 1
ATOM 940 C C . TRP A 1 125 ? 11.311 -3.670 -10.824 1.00 98.62 125 TRP A C 1
ATOM 942 O O . TRP A 1 125 ? 11.659 -3.818 -12.000 1.00 98.62 125 TRP A O 1
ATOM 952 N N . GLU A 1 126 ? 10.800 -4.650 -10.091 1.00 98.62 126 GLU A N 1
ATOM 953 C CA . GLU A 1 126 ? 10.544 -5.990 -10.603 1.00 98.62 126 GLU A CA 1
ATOM 954 C C . GLU A 1 126 ? 9.341 -6.642 -9.932 1.00 98.62 126 GLU A C 1
ATOM 956 O O . GLU A 1 126 ? 8.978 -6.337 -8.799 1.00 98.62 126 GLU A O 1
ATOM 961 N N . ARG A 1 127 ? 8.727 -7.556 -10.674 1.00 98.69 127 ARG A N 1
ATOM 962 C CA . ARG A 1 127 ? 7.714 -8.500 -10.220 1.00 98.69 127 ARG A CA 1
ATOM 963 C C . ARG A 1 127 ? 8.287 -9.893 -10.403 1.00 98.69 127 ARG A C 1
ATOM 965 O O . ARG A 1 127 ? 8.786 -10.198 -11.491 1.00 98.69 127 ARG A O 1
ATOM 972 N N . THR A 1 128 ? 8.168 -10.734 -9.391 1.00 98.75 128 THR A N 1
ATOM 973 C CA . THR A 1 128 ? 8.643 -12.122 -9.435 1.00 98.75 128 THR A CA 1
ATOM 974 C C . THR A 1 128 ? 7.505 -13.096 -9.152 1.00 98.75 128 THR A C 1
ATOM 976 O O . THR A 1 128 ? 6.437 -12.701 -8.683 1.00 98.75 128 THR A O 1
ATOM 979 N N . ARG A 1 129 ? 7.706 -14.374 -9.470 1.00 98.31 129 ARG A N 1
ATOM 980 C CA . ARG A 1 129 ? 6.897 -15.489 -8.964 1.00 98.31 129 ARG A CA 1
ATOM 981 C C . ARG A 1 129 ? 7.345 -15.870 -7.551 1.00 98.31 129 ARG A C 1
ATOM 983 O O . ARG A 1 129 ? 8.379 -15.419 -7.075 1.00 98.31 129 ARG A O 1
ATOM 990 N N . ALA A 1 130 ? 6.581 -16.736 -6.887 1.00 95.75 130 ALA A N 1
ATOM 991 C CA . ALA A 1 130 ? 6.913 -17.224 -5.543 1.00 95.75 130 ALA A CA 1
ATOM 992 C C . ALA A 1 130 ? 8.252 -17.989 -5.469 1.00 95.75 130 ALA A C 1
ATOM 994 O O . ALA A 1 130 ? 8.841 -18.087 -4.399 1.00 95.75 130 ALA A O 1
ATOM 995 N N . ASP A 1 131 ? 8.744 -18.516 -6.592 1.00 96.81 131 ASP A N 1
ATOM 996 C CA . ASP A 1 131 ? 10.059 -19.161 -6.711 1.00 96.81 131 ASP A CA 1
ATOM 997 C C . ASP A 1 131 ? 11.199 -18.178 -7.049 1.00 96.81 131 ASP A C 1
ATOM 999 O O . ASP A 1 131 ? 12.343 -18.595 -7.231 1.00 96.81 131 ASP A O 1
ATOM 1003 N N . GLY A 1 132 ? 10.902 -16.877 -7.127 1.00 96.00 132 GLY A N 1
ATOM 1004 C CA . GLY A 1 132 ? 11.857 -15.823 -7.458 1.00 96.00 132 GLY A CA 1
ATOM 1005 C C . GLY A 1 132 ? 12.079 -15.610 -8.957 1.00 96.00 132 GLY A C 1
ATOM 1006 O O . GLY A 1 132 ? 12.853 -14.728 -9.325 1.00 96.00 132 GLY A O 1
ATOM 1007 N N . GLU A 1 133 ? 11.409 -16.355 -9.846 1.00 98.31 133 GLU A N 1
ATOM 1008 C CA . GLU A 1 133 ? 11.535 -16.121 -11.286 1.00 98.31 133 GLU A CA 1
ATOM 1009 C C . GLU A 1 133 ? 10.968 -14.742 -11.657 1.00 98.31 133 GLU A C 1
ATOM 1011 O O . GLU A 1 133 ? 9.822 -14.414 -11.334 1.00 98.31 133 GLU A O 1
ATOM 1016 N N . ILE A 1 134 ? 11.754 -13.926 -12.365 1.00 98.56 134 ILE A N 1
ATOM 1017 C CA . ILE A 1 134 ? 11.327 -12.592 -12.799 1.00 98.56 134 ILE A CA 1
ATOM 1018 C C . ILE A 1 134 ? 10.201 -12.722 -13.829 1.00 98.56 134 ILE A C 1
ATOM 1020 O O . ILE A 1 134 ? 10.378 -13.260 -14.920 1.00 98.56 134 ILE A O 1
ATOM 1024 N N . ILE A 1 135 ? 9.045 -12.147 -13.502 1.00 98.62 135 ILE A N 1
ATOM 1025 C CA . ILE A 1 135 ? 7.912 -11.986 -14.419 1.00 98.62 135 ILE A CA 1
ATOM 1026 C C . ILE A 1 135 ? 8.157 -10.776 -15.319 1.00 98.62 135 ILE A C 1
ATOM 1028 O O . ILE A 1 135 ? 7.915 -10.819 -16.525 1.00 98.62 135 ILE A O 1
ATOM 1032 N N . GLN A 1 136 ? 8.580 -9.665 -14.714 1.00 98.62 136 GLN A N 1
ATOM 1033 C CA . GLN A 1 136 ? 8.832 -8.409 -15.406 1.00 98.62 136 GLN A CA 1
ATOM 1034 C C . GLN A 1 136 ? 9.709 -7.510 -14.545 1.00 98.62 136 GLN A C 1
ATOM 1036 O O . GLN A 1 136 ? 9.441 -7.363 -13.358 1.00 98.62 136 GLN A O 1
ATOM 1041 N N . ASN A 1 137 ? 10.687 -6.843 -15.148 1.00 98.44 137 ASN A N 1
ATOM 1042 C CA . ASN A 1 137 ? 11.459 -5.805 -14.483 1.00 98.44 137 ASN A CA 1
ATOM 1043 C C . ASN A 1 137 ? 11.736 -4.622 -15.412 1.00 98.44 137 ASN A C 1
ATOM 1045 O O . ASN A 1 137 ? 11.526 -4.688 -16.629 1.00 98.44 137 ASN A O 1
ATOM 1049 N N . LYS A 1 138 ? 12.197 -3.515 -14.829 1.00 98.31 138 LYS A N 1
ATOM 1050 C CA . LYS A 1 138 ? 12.722 -2.385 -15.592 1.00 98.31 138 LYS A CA 1
ATOM 1051 C C . LYS A 1 138 ? 13.678 -1.547 -14.754 1.00 98.31 138 LYS A C 1
ATOM 1053 O O . LYS A 1 138 ? 13.323 -1.124 -13.661 1.00 98.31 138 LYS A O 1
ATOM 1058 N N . LEU A 1 139 ? 14.831 -1.212 -15.336 1.00 98.25 139 LEU A N 1
ATOM 1059 C CA . LEU A 1 139 ? 15.630 -0.061 -14.921 1.00 98.25 139 LEU A CA 1
ATOM 1060 C C . LEU A 1 139 ? 15.169 1.164 -15.719 1.00 98.25 139 LEU A C 1
ATOM 1062 O O . LEU A 1 139 ? 15.368 1.261 -16.931 1.00 98.25 139 LEU A O 1
ATOM 1066 N N . VAL A 1 140 ? 14.490 2.079 -15.045 1.00 97.81 140 VAL A N 1
ATOM 1067 C CA . VAL A 1 140 ? 13.991 3.338 -15.587 1.00 97.81 140 VAL A CA 1
ATOM 1068 C C . VAL A 1 140 ? 15.013 4.425 -15.293 1.00 97.81 140 VAL A C 1
ATOM 1070 O O . VAL A 1 140 ? 15.114 4.890 -14.163 1.00 97.81 140 VAL A O 1
ATOM 1073 N N . THR A 1 141 ? 15.728 4.868 -16.324 1.00 97.19 141 THR A N 1
ATOM 1074 C CA . THR A 1 141 ? 16.693 5.971 -16.206 1.00 97.19 141 THR A CA 1
ATOM 1075 C C . THR A 1 141 ? 16.000 7.309 -15.949 1.00 97.19 141 THR A C 1
ATOM 1077 O O . THR A 1 141 ? 16.444 8.068 -15.098 1.00 97.19 141 THR A O 1
ATOM 1080 N N . HIS A 1 142 ? 14.879 7.589 -16.625 1.00 96.44 142 HIS A N 1
ATOM 1081 C CA . HIS A 1 142 ? 14.040 8.762 -16.358 1.00 96.44 142 HIS A CA 1
ATOM 1082 C C . HIS A 1 142 ? 12.589 8.560 -16.842 1.00 96.44 142 HIS A C 1
ATOM 1084 O O . HIS A 1 142 ? 12.349 8.090 -17.958 1.00 96.44 142 HIS A O 1
ATOM 1090 N N . ALA A 1 143 ? 11.602 8.966 -16.038 1.00 95.69 143 ALA A N 1
ATOM 1091 C CA . ALA A 1 143 ? 10.185 9.037 -16.403 1.00 95.69 143 ALA A CA 1
ATOM 1092 C C . ALA A 1 143 ? 9.449 10.122 -15.597 1.00 95.69 143 ALA A C 1
ATOM 1094 O O . ALA A 1 143 ? 9.792 10.398 -14.455 1.00 95.69 143 ALA A O 1
ATOM 1095 N N . LYS A 1 144 ? 8.367 10.702 -16.144 1.00 94.56 144 LYS A N 1
ATOM 1096 C CA . LYS A 1 144 ? 7.505 11.629 -15.373 1.00 94.56 144 LYS A CA 1
ATOM 1097 C C . LYS A 1 144 ? 6.767 10.919 -14.233 1.00 94.56 144 LYS A C 1
ATOM 1099 O O . LYS A 1 144 ? 6.534 11.490 -13.176 1.00 94.56 144 LYS A O 1
ATOM 1104 N N . ARG A 1 145 ? 6.328 9.684 -14.476 1.00 93.56 145 ARG A N 1
ATOM 1105 C CA . ARG A 1 145 ? 5.618 8.843 -13.510 1.00 93.56 145 ARG A CA 1
ATOM 1106 C C . ARG A 1 145 ? 5.652 7.402 -13.991 1.00 93.56 145 ARG A C 1
ATOM 1108 O O . ARG A 1 145 ? 5.662 7.174 -15.201 1.00 93.56 145 ARG A O 1
ATOM 1115 N N . LEU A 1 146 ? 5.634 6.453 -13.066 1.00 96.75 146 LEU A N 1
ATOM 1116 C CA . LEU A 1 146 ? 5.516 5.035 -13.383 1.00 96.75 146 LEU A CA 1
ATOM 1117 C C . LEU A 1 146 ? 4.180 4.498 -12.903 1.00 96.75 146 LEU A C 1
ATOM 1119 O O . LEU A 1 146 ? 3.631 4.968 -11.910 1.00 96.75 146 LEU A O 1
ATOM 1123 N N . THR A 1 147 ? 3.649 3.525 -13.633 1.00 97.00 147 THR A N 1
ATOM 1124 C CA . THR A 1 147 ? 2.459 2.775 -13.243 1.00 97.00 147 THR A CA 1
ATOM 1125 C C . THR A 1 147 ? 2.718 1.304 -13.505 1.00 97.00 147 THR A C 1
ATOM 1127 O O . THR A 1 147 ? 3.119 0.937 -14.609 1.00 97.00 147 THR A O 1
ATOM 1130 N N . VAL A 1 148 ? 2.523 0.481 -12.481 1.00 97.81 148 VAL A N 1
ATOM 1131 C CA . VAL A 1 148 ? 2.751 -0.963 -12.522 1.00 97.81 148 VAL A CA 1
ATOM 1132 C C . VAL A 1 148 ? 1.504 -1.655 -11.999 1.00 97.81 148 VAL A C 1
ATOM 1134 O O . VAL A 1 148 ? 0.913 -1.224 -11.016 1.00 97.81 148 VAL A O 1
ATOM 1137 N N . THR A 1 149 ? 1.083 -2.720 -12.674 1.00 97.88 149 THR A N 1
ATOM 1138 C CA . THR A 1 149 ? 0.022 -3.597 -12.170 1.00 97.88 149 THR A CA 1
ATOM 1139 C C . THR A 1 149 ? 0.660 -4.842 -11.580 1.00 97.88 149 THR A C 1
ATOM 1141 O O . THR A 1 149 ? 1.322 -5.589 -12.301 1.00 97.88 149 THR A O 1
ATOM 1144 N N . ILE A 1 150 ? 0.452 -5.036 -10.282 1.00 97.50 150 ILE A N 1
ATOM 1145 C CA . ILE A 1 150 ? 0.863 -6.198 -9.501 1.00 97.50 150 ILE A CA 1
ATOM 1146 C C . ILE A 1 150 ? -0.322 -7.161 -9.466 1.00 97.50 150 ILE A C 1
ATOM 1148 O O . ILE A 1 150 ? -1.438 -6.778 -9.106 1.00 97.50 150 ILE A O 1
ATOM 1152 N N . LYS A 1 151 ? -0.108 -8.403 -9.899 1.00 97.38 151 LYS A N 1
ATOM 1153 C CA . LYS A 1 151 ? -1.176 -9.403 -9.997 1.00 97.38 151 LYS A CA 1
ATOM 1154 C C . LYS A 1 151 ? -1.269 -10.229 -8.715 1.00 97.38 151 LYS A C 1
ATOM 1156 O O . LYS A 1 151 ? -0.251 -10.445 -8.072 1.00 97.38 151 LYS A O 1
ATOM 1161 N N . PRO A 1 152 ? -2.444 -10.815 -8.413 1.00 96.62 152 PRO A N 1
ATOM 1162 C CA . PRO A 1 152 ? -2.594 -11.739 -7.285 1.00 96.62 152 PRO A CA 1
ATOM 1163 C C . PRO A 1 152 ? -1.709 -12.986 -7.351 1.00 96.62 152 PRO A C 1
ATOM 1165 O O . PRO A 1 152 ? -1.548 -13.671 -6.354 1.00 96.62 152 PRO A O 1
ATOM 1168 N N . THR A 1 153 ? -1.187 -13.311 -8.535 1.00 96.69 153 THR A N 1
ATOM 1169 C CA . THR A 1 153 ? -0.320 -14.470 -8.782 1.00 96.69 153 THR A CA 1
ATOM 1170 C C . THR A 1 153 ? 1.169 -14.153 -8.670 1.00 96.69 153 THR A C 1
ATOM 1172 O O . THR A 1 153 ? 1.989 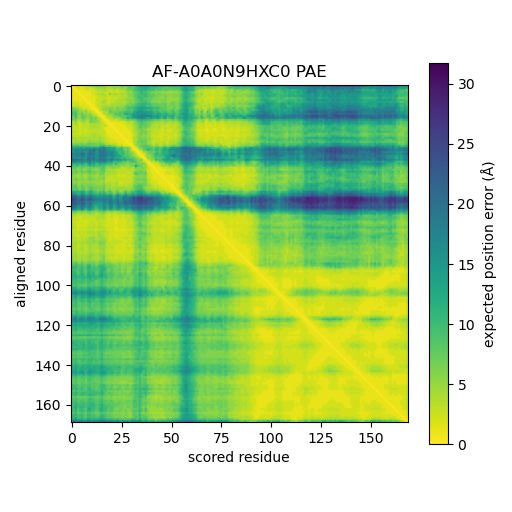-15.041 -8.892 1.00 96.69 153 THR A O 1
ATOM 1175 N N . ASP A 1 154 ? 1.530 -12.892 -8.451 1.00 98.44 154 ASP A N 1
ATOM 1176 C CA . ASP A 1 154 ? 2.924 -12.516 -8.245 1.00 98.44 154 ASP A CA 1
ATOM 1177 C C . ASP A 1 154 ? 3.368 -12.998 -6.857 1.00 98.44 154 ASP A C 1
ATOM 1179 O O . ASP A 1 154 ? 2.562 -13.063 -5.936 1.00 98.44 154 ASP A O 1
ATOM 1183 N N . GLY A 1 155 ? 4.638 -13.368 -6.717 1.00 98.12 155 GLY A N 1
ATOM 1184 C CA . GLY A 1 155 ? 5.244 -13.712 -5.432 1.00 98.12 155 GLY A CA 1
ATOM 1185 C C . GLY A 1 155 ? 5.717 -12.469 -4.692 1.00 98.12 155 GLY A C 1
ATOM 1186 O O . GLY A 1 155 ? 5.332 -12.249 -3.546 1.00 98.12 155 GLY A O 1
ATOM 1187 N N . SER A 1 156 ? 6.509 -11.627 -5.362 1.00 98.12 156 SER A N 1
ATOM 1188 C CA . SER A 1 156 ? 6.985 -10.370 -4.785 1.00 98.12 156 SER A CA 1
ATOM 1189 C C . SER A 1 156 ? 7.009 -9.207 -5.773 1.00 98.12 156 SER A C 1
ATOM 1191 O O . SER A 1 156 ? 7.029 -9.385 -6.997 1.00 98.12 156 SER A O 1
ATOM 1193 N N . PHE A 1 157 ? 7.028 -7.999 -5.212 1.00 98.19 157 PHE A N 1
ATOM 1194 C CA . PHE A 1 157 ? 7.370 -6.761 -5.897 1.00 98.19 157 PHE A CA 1
ATOM 1195 C C . PHE A 1 157 ? 8.592 -6.131 -5.233 1.00 98.19 157 PHE A C 1
ATOM 1197 O O . PHE A 1 157 ? 8.563 -5.846 -4.037 1.00 98.19 157 PHE A O 1
ATOM 1204 N N . THR A 1 158 ? 9.646 -5.876 -6.006 1.00 98.12 158 THR A N 1
ATOM 1205 C CA . THR A 1 158 ? 10.809 -5.110 -5.542 1.00 98.12 158 THR A CA 1
ATOM 1206 C C . THR A 1 158 ? 10.796 -3.728 -6.182 1.00 98.12 158 THR A C 1
ATOM 1208 O O . THR A 1 158 ? 10.509 -3.578 -7.371 1.00 98.12 158 THR A O 1
ATOM 1211 N N . SER A 1 159 ? 11.128 -2.713 -5.390 1.00 97.50 159 SER A N 1
ATOM 1212 C CA . SER A 1 159 ? 11.244 -1.314 -5.795 1.00 97.50 159 SER A CA 1
ATOM 1213 C C . SER A 1 159 ? 12.514 -0.721 -5.202 1.00 97.50 159 SER A C 1
ATOM 1215 O O . SER A 1 159 ? 12.748 -0.810 -3.999 1.00 97.50 159 SER A O 1
ATOM 1217 N N . GLU A 1 160 ? 13.322 -0.069 -6.028 1.00 97.06 160 GLU A N 1
ATOM 1218 C CA . GLU A 1 160 ? 14.521 0.641 -5.602 1.00 97.06 160 GLU A CA 1
ATOM 1219 C C . GLU A 1 160 ? 14.572 2.014 -6.259 1.00 97.06 160 GLU A C 1
ATOM 1221 O O . GLU A 1 160 ? 14.506 2.139 -7.483 1.00 97.06 160 GLU A O 1
ATOM 1226 N N . ARG A 1 161 ? 14.717 3.065 -5.443 1.00 94.75 161 ARG A N 1
ATOM 1227 C CA . ARG A 1 161 ? 14.859 4.467 -5.892 1.00 94.75 161 ARG A CA 1
ATOM 1228 C C . ARG A 1 161 ? 13.681 5.010 -6.718 1.00 94.75 161 ARG A C 1
ATOM 1230 O O . ARG A 1 161 ? 13.748 6.112 -7.248 1.00 94.75 161 ARG A O 1
ATOM 1237 N N . CYS A 1 162 ? 12.550 4.310 -6.751 1.00 95.25 162 CYS A N 1
ATOM 1238 C CA . CYS A 1 162 ? 11.339 4.749 -7.453 1.00 95.25 162 CYS A CA 1
ATOM 1239 C C . CYS A 1 162 ? 10.534 5.827 -6.705 1.00 95.25 162 CYS A C 1
ATOM 1241 O O . CYS A 1 162 ? 9.584 6.393 -7.250 1.00 95.25 162 CYS A O 1
ATOM 1243 N N . GLY A 1 163 ? 10.923 6.128 -5.463 1.00 91.44 163 GLY A N 1
ATOM 1244 C CA . GLY A 1 163 ? 10.110 6.896 -4.526 1.00 91.44 163 GLY A CA 1
ATOM 1245 C C . GLY A 1 163 ? 8.975 6.044 -3.962 1.00 91.44 163 GLY A C 1
ATOM 1246 O O . GLY A 1 163 ? 9.107 4.827 -3.853 1.00 91.44 163 GLY A O 1
ATOM 1247 N N . THR A 1 164 ? 7.875 6.696 -3.598 1.00 91.44 164 THR A N 1
ATOM 1248 C CA . THR A 1 164 ? 6.686 6.028 -3.059 1.00 91.44 164 THR A CA 1
ATOM 1249 C C . THR A 1 164 ? 5.737 5.626 -4.177 1.00 91.44 164 THR A C 1
ATOM 1251 O O . THR A 1 164 ? 5.523 6.400 -5.114 1.00 91.44 164 THR A O 1
ATOM 1254 N N . TRP A 1 165 ? 5.128 4.457 -4.040 1.00 93.12 165 TRP A N 1
ATOM 1255 C CA . TRP A 1 165 ? 4.022 3.951 -4.837 1.00 93.12 165 TRP A CA 1
ATOM 1256 C C . TRP A 1 165 ? 2.703 4.103 -4.081 1.00 93.12 165 TRP A C 1
ATOM 1258 O O . TRP A 1 165 ? 2.630 3.802 -2.896 1.00 93.12 165 TRP A O 1
ATOM 1268 N N . GLU A 1 166 ? 1.654 4.536 -4.773 1.00 90.56 166 GLU A N 1
ATOM 1269 C CA . GLU A 1 166 ? 0.281 4.601 -4.260 1.00 90.56 166 GLU A CA 1
ATOM 1270 C C . GLU A 1 166 ? -0.665 3.834 -5.179 1.00 90.56 166 GLU A C 1
ATOM 1272 O O . GLU A 1 166 ? -0.479 3.832 -6.400 1.00 90.56 166 GLU A O 1
ATOM 1277 N N . ALA A 1 167 ? -1.685 3.200 -4.601 1.00 90.69 167 ALA A N 1
ATOM 1278 C CA . ALA A 1 167 ? -2.738 2.551 -5.371 1.00 90.69 167 ALA A CA 1
ATOM 1279 C C . ALA A 1 167 ? -3.485 3.571 -6.253 1.00 90.69 167 ALA A C 1
ATOM 1281 O O . ALA A 1 167 ? -3.674 4.736 -5.892 1.00 90.69 167 ALA A O 1
ATOM 1282 N N . VAL A 1 168 ? -3.880 3.138 -7.448 1.00 90.44 168 VAL A N 1
ATOM 1283 C CA . VAL A 1 168 ? -4.679 3.922 -8.395 1.00 90.44 168 VAL A CA 1
ATOM 1284 C C . VAL A 1 168 ? -6.143 3.504 -8.268 1.00 90.44 168 VAL A C 1
ATOM 1286 O O . VAL A 1 168 ? -6.446 2.315 -8.371 1.00 90.44 168 VAL A O 1
ATOM 1289 N N . HIS A 1 169 ? -7.034 4.485 -8.098 1.00 77.69 169 HIS A N 1
ATOM 1290 C CA . HIS A 1 169 ? -8.491 4.321 -8.031 1.00 77.69 169 HIS A CA 1
ATOM 1291 C C . HIS A 1 169 ? -9.189 5.214 -9.053 1.00 77.69 169 HIS A C 1
ATOM 1293 O O . HIS A 1 169 ? -8.647 6.312 -9.336 1.00 77.69 169 HIS A O 1
#

Foldseek 3Di:
DVVLVVVCVVVVLDDDPCLLVLLVVLQVQLPDDDPVCNLQSSLLSSLVSQVPQQPDPPPDHGRNNLVSNQSNCCPNPVVCNVSSVCSVVVQRKDFFDKAFEDDDPRHRHFAKKKQPAQKAAQKKKFWAALVRHTPDIDGDHIDRMDIDGGHNRTGIMGIDRRGMIGGDD

InterPro domains:
  IPR059835 Rv1352-like, extracellular domain [PF27111] (95-166)

Nearest PDB structures (foldseek):
  7eh9-assembly2_B  TM=4.201E-01  e=6.477E-03  Salmonella enterica subsp. enterica serovar Typhimurium str. LT2
  7eha-assembly1_C  TM=3.443E-01  e=7.796E-03  Salmonella enterica subsp. enterica serovar Typhimurium str. LT2
  3osv-assembly1_A  TM=4.121E-01  e=6.375E-02  Pseudomonas aeruginosa
  3afg-assembly2_B  TM=2.681E-01  e=2.096E-02  Thermococcus kodakarensis
  3mzv-assembly1_A  TM=2.863E-01  e=9.520E+00  Rhodobacter capsulatus

Sequence (169 aa):
MEALEQQARSTGVYTGQGAASLVNQACEKARTPDPENIGITAVESLDAYIEITRTGSSGEPARDLMPLYKLGFPILCPEQVSTLERVIRGDVPFGSGTFEIGAGPEQVKPGTYRTTRRSVEDCYWERTRADGEIIQNKLVTHAKRLTVTIKPTDGSFTSERCGTWEAVH

Organism: NCBI:txid860235